Protein AF-A0A3P7DPZ8-F1 (afdb_monomer_lite)

Organism: Wuchereria bancrofti (NCBI:txid6293)

Sequence (146 aa):
MNGISVELYISLLTVVYSVLQGMIFQKPVNAVLFAIIGLTQLRLFWFLYTGWRYKSSYLLRMHFVLSLFCIIVIFALCVIIGFMDIYSIGPFHLIHLRSYFQSHILVGICSLVPFIIGFNASWRFYWVITNGCINRNRNFCLQDKL

Secondary structure (DSSP, 8-state):
-HHHHHHHHHHHHHHHHHHHHHHTS--HHHHHHHHHHHHHHHHHHHHHHHHHHTT-HHHHHHHHHHHHHHHHHHHHHHHHHHHHHHHH--TT--SHHHHHHHHHHHHHHHHHHHHHHHHHHHHHHHHHHHHHHHHS-GGGGGGGG-

Structure (mmCIF, N/CA/C/O backbone):
data_AF-A0A3P7DPZ8-F1
#
_entry.id   AF-A0A3P7DPZ8-F1
#
loop_
_atom_site.group_PDB
_atom_site.id
_atom_site.type_symbol
_atom_site.label_atom_id
_atom_site.label_alt_id
_atom_site.label_comp_id
_atom_site.label_asym_id
_atom_site.label_entity_id
_atom_site.label_seq_id
_atom_site.pdbx_PDB_ins_code
_atom_site.Cartn_x
_atom_site.Cartn_y
_atom_site.Cartn_z
_atom_site.occupancy
_atom_site.B_iso_or_equiv
_atom_site.auth_seq_id
_atom_site.auth_comp_id
_atom_site.auth_asym_id
_atom_site.auth_atom_id
_atom_site.pdbx_PDB_model_num
ATOM 1 N N . MET A 1 1 ? 5.609 -8.416 -14.529 1.00 55.91 1 MET A N 1
ATOM 2 C CA . MET A 1 1 ? 4.172 -8.074 -14.580 1.00 55.91 1 MET A CA 1
ATOM 3 C C . MET A 1 1 ? 3.479 -8.326 -13.247 1.00 55.91 1 MET A C 1
ATOM 5 O O . MET A 1 1 ? 2.917 -7.368 -12.745 1.00 55.91 1 MET A O 1
ATOM 9 N N . ASN A 1 2 ? 3.614 -9.503 -12.615 1.00 71.56 2 ASN A N 1
ATOM 10 C CA . ASN A 1 2 ? 2.891 -9.828 -11.368 1.00 71.56 2 ASN A CA 1
ATOM 11 C C . ASN A 1 2 ? 2.937 -8.762 -10.258 1.00 71.56 2 ASN A C 1
ATOM 13 O O . ASN A 1 2 ? 1.896 -8.464 -9.695 1.00 71.56 2 ASN A O 1
ATOM 17 N N . GLY A 1 3 ? 4.092 -8.153 -9.960 1.00 66.38 3 GLY A N 1
ATOM 18 C CA . GLY A 1 3 ? 4.181 -7.156 -8.877 1.00 66.38 3 GLY A CA 1
ATOM 19 C C . GLY A 1 3 ? 3.298 -5.919 -9.092 1.00 66.38 3 GLY A C 1
ATOM 20 O O . GLY A 1 3 ? 2.611 -5.494 -8.174 1.00 66.38 3 GLY A O 1
ATOM 21 N N . ILE A 1 4 ? 3.249 -5.411 -10.328 1.00 73.00 4 ILE A N 1
ATOM 22 C CA . ILE A 1 4 ? 2.431 -4.249 -10.714 1.00 73.00 4 ILE A CA 1
ATOM 23 C C . ILE A 1 4 ? 0.944 -4.617 -10.602 1.00 73.00 4 ILE A C 1
ATOM 25 O O . ILE A 1 4 ? 0.154 -3.891 -10.010 1.00 73.00 4 ILE A O 1
ATOM 29 N N . SER A 1 5 ? 0.559 -5.788 -11.114 1.00 75.44 5 SER A N 1
ATOM 30 C CA . SER A 1 5 ? -0.819 -6.290 -11.037 1.00 75.44 5 SER A CA 1
ATOM 31 C C . SER A 1 5 ? -1.311 -6.419 -9.595 1.00 75.44 5 SER A C 1
ATOM 33 O O . SER A 1 5 ? -2.439 -6.040 -9.293 1.00 75.44 5 SER A O 1
ATOM 35 N N . VAL A 1 6 ? -0.458 -6.950 -8.715 1.00 74.50 6 VAL A N 1
ATOM 36 C CA . VAL A 1 6 ? -0.770 -7.170 -7.299 1.00 74.50 6 VAL A CA 1
ATOM 37 C C . VAL A 1 6 ? -0.922 -5.841 -6.565 1.00 74.50 6 VAL A C 1
ATOM 39 O O . VAL A 1 6 ? -1.876 -5.675 -5.813 1.00 74.50 6 VAL A O 1
ATOM 42 N N . GLU A 1 7 ? -0.039 -4.876 -6.812 1.00 71.81 7 GLU A N 1
ATOM 43 C CA . GLU A 1 7 ? -0.126 -3.560 -6.175 1.00 71.81 7 GLU A CA 1
ATOM 44 C C . GLU A 1 7 ? -1.388 -2.795 -6.595 1.00 71.81 7 GLU A C 1
ATOM 46 O O . GLU A 1 7 ? -2.059 -2.212 -5.741 1.00 71.81 7 GLU A O 1
ATOM 51 N N . LEU A 1 8 ? -1.781 -2.873 -7.875 1.00 74.81 8 LEU A N 1
ATOM 52 C CA . LEU A 1 8 ? -3.056 -2.322 -8.347 1.00 74.81 8 LEU A CA 1
ATOM 53 C C . LEU A 1 8 ? -4.243 -2.987 -7.639 1.00 74.81 8 LEU A C 1
ATOM 55 O O . LEU A 1 8 ? -5.138 -2.295 -7.157 1.00 74.81 8 LEU A O 1
ATOM 59 N N . TYR A 1 9 ? -4.251 -4.321 -7.574 1.00 78.94 9 TYR A N 1
ATOM 60 C CA . TYR A 1 9 ? -5.343 -5.072 -6.956 1.00 78.94 9 TYR A CA 1
ATOM 61 C C . TYR A 1 9 ? -5.507 -4.7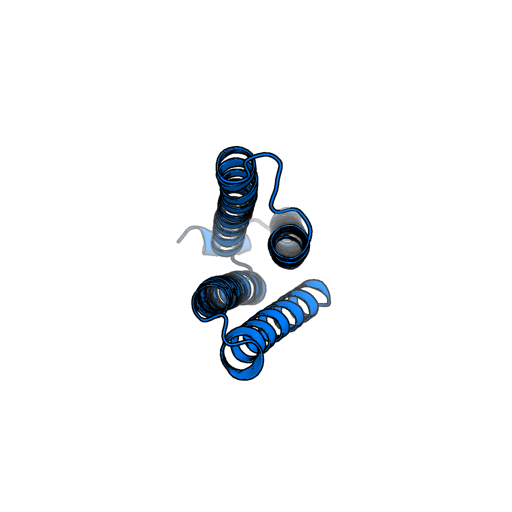15 -5.484 1.00 78.94 9 TYR A C 1
ATOM 63 O O . TYR A 1 9 ? -6.623 -4.466 -5.037 1.00 78.94 9 TYR A O 1
ATOM 71 N N . ILE A 1 10 ? -4.401 -4.651 -4.740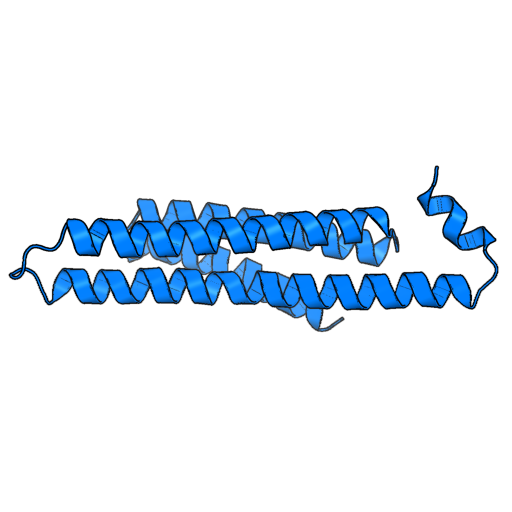 1.00 76.62 10 ILE A N 1
ATOM 72 C CA . ILE A 1 10 ? -4.450 -4.306 -3.321 1.00 76.62 10 ILE A CA 1
ATOM 73 C C . ILE A 1 10 ? -4.866 -2.843 -3.136 1.00 76.62 10 ILE A C 1
ATOM 75 O O . ILE A 1 10 ? -5.669 -2.582 -2.248 1.00 76.62 10 ILE A O 1
ATOM 79 N N . SER A 1 11 ? -4.410 -1.920 -3.993 1.00 71.25 11 SER A N 1
ATOM 80 C CA . SER A 1 11 ? -4.825 -0.505 -3.951 1.00 71.25 11 SER A CA 1
ATOM 81 C C . SER A 1 11 ? -6.325 -0.330 -4.202 1.00 71.25 11 SER A C 1
ATOM 83 O O . SER A 1 11 ? -7.001 0.450 -3.539 1.00 71.25 11 SER A O 1
ATOM 85 N N . LEU A 1 12 ? -6.879 -1.072 -5.163 1.00 75.56 12 LEU A N 1
ATOM 86 C CA . LEU A 1 12 ? -8.321 -1.086 -5.407 1.00 75.56 12 LEU A CA 1
ATOM 87 C C . LEU A 1 12 ? -9.072 -1.676 -4.216 1.00 75.56 12 LEU A C 1
ATOM 89 O O . LEU A 1 12 ? -10.093 -1.135 -3.797 1.00 75.56 12 LEU A O 1
ATOM 93 N N . LEU A 1 13 ? -8.548 -2.759 -3.644 1.00 80.00 13 LEU A N 1
ATOM 94 C CA . LEU A 1 13 ? -9.168 -3.428 -2.511 1.00 80.00 13 LEU A CA 1
ATOM 95 C C . LEU A 1 13 ? -9.167 -2.537 -1.261 1.00 80.00 13 LEU A C 1
ATOM 97 O O . LEU A 1 13 ? -10.185 -2.478 -0.578 1.00 80.00 13 LEU A O 1
ATOM 101 N N . THR A 1 14 ? -8.098 -1.780 -0.995 1.00 73.00 14 THR A N 1
ATOM 102 C CA . THR A 1 14 ? -8.047 -0.798 0.104 1.00 73.00 14 THR A CA 1
ATOM 103 C C . THR A 1 14 ? -9.014 0.364 -0.106 1.00 73.00 14 THR A C 1
ATOM 105 O O . THR A 1 14 ? -9.668 0.775 0.853 1.00 73.00 14 THR A O 1
ATOM 108 N N . VAL A 1 15 ? -9.184 0.857 -1.338 1.00 71.31 15 VAL A N 1
ATOM 109 C CA . VAL A 1 15 ? -10.201 1.879 -1.649 1.00 71.31 15 VAL A CA 1
ATOM 110 C C . VAL A 1 15 ? -11.618 1.333 -1.452 1.00 71.31 15 VAL A C 1
ATOM 112 O O . VAL A 1 15 ? -12.442 1.987 -0.824 1.00 71.31 15 VAL A O 1
ATOM 115 N N . VAL A 1 16 ? -11.918 0.119 -1.918 1.00 76.44 16 VAL A N 1
ATOM 116 C CA . VAL A 1 16 ? -13.242 -0.493 -1.701 1.00 76.44 16 VAL A CA 1
ATOM 117 C C . VAL A 1 16 ? -13.501 -0.713 -0.207 1.00 76.44 16 VAL A C 1
ATOM 119 O O . VAL A 1 16 ? -14.598 -0.445 0.286 1.00 76.44 16 VAL A O 1
ATOM 122 N N . TYR A 1 17 ? -12.480 -1.136 0.539 1.00 73.06 17 TYR A N 1
ATOM 123 C CA . TYR A 1 17 ? -12.584 -1.338 1.982 1.00 73.06 17 TYR A CA 1
ATOM 124 C C . TYR A 1 17 ? -12.824 -0.029 2.750 1.00 73.06 17 TYR A C 1
ATOM 126 O O . TYR A 1 17 ? -13.557 -0.028 3.740 1.00 73.06 17 TYR A O 1
ATOM 134 N N . SER A 1 18 ? -12.273 1.096 2.279 1.00 69.50 18 SER A N 1
ATOM 135 C CA . SER A 1 18 ? -12.519 2.421 2.867 1.00 69.50 18 SER A CA 1
ATOM 136 C C . SER A 1 18 ? -13.988 2.833 2.746 1.00 69.50 18 SER A C 1
ATOM 138 O O . SER A 1 18 ? -14.602 3.263 3.725 1.00 69.50 18 SER A O 1
ATOM 140 N N . VAL A 1 19 ? -14.578 2.612 1.566 1.00 69.56 19 VAL A N 1
ATOM 141 C CA . VAL A 1 19 ? -15.990 2.897 1.289 1.00 69.56 19 VAL A CA 1
ATOM 142 C C . VAL A 1 19 ? -16.886 2.017 2.157 1.00 69.56 19 VAL A C 1
ATOM 144 O O . VAL A 1 19 ? -17.831 2.518 2.767 1.00 69.56 19 VAL A O 1
ATOM 147 N N . LEU A 1 20 ? -16.553 0.728 2.290 1.00 72.69 20 LEU A N 1
ATOM 148 C CA . LEU A 1 20 ? -17.270 -0.196 3.174 1.00 72.69 20 LEU A CA 1
ATOM 149 C C . LEU A 1 20 ? -17.203 0.257 4.642 1.00 72.69 20 LEU A C 1
ATOM 151 O O . LEU A 1 20 ? -18.227 0.248 5.325 1.00 72.69 20 LEU A O 1
ATOM 155 N N . GLN A 1 21 ? -16.043 0.712 5.132 1.00 66.50 21 GLN A N 1
ATOM 156 C CA . GLN A 1 21 ? -15.917 1.239 6.498 1.00 66.50 21 GLN A CA 1
ATOM 157 C C . GLN A 1 21 ? -16.746 2.501 6.755 1.00 66.50 21 GLN A C 1
ATOM 159 O O . GLN A 1 21 ? -17.304 2.646 7.845 1.00 66.50 21 GLN A O 1
ATOM 164 N N . GLY A 1 22 ? -16.842 3.399 5.775 1.00 57.47 22 GLY A N 1
ATOM 165 C CA . GLY A 1 22 ? -17.626 4.628 5.909 1.00 57.47 22 GLY A CA 1
ATOM 166 C C . GLY A 1 22 ? -19.126 4.376 5.855 1.00 57.47 22 GLY A C 1
ATOM 167 O O . GLY A 1 22 ? -19.866 4.889 6.690 1.00 57.47 22 GLY A O 1
ATOM 168 N N . MET A 1 23 ? -19.558 3.558 4.895 1.00 69.94 23 MET A N 1
ATOM 169 C CA . MET A 1 23 ? -20.974 3.332 4.599 1.00 69.94 23 MET A CA 1
ATOM 170 C C . MET A 1 23 ? -21.621 2.324 5.550 1.00 69.94 23 MET A C 1
ATOM 172 O O . MET A 1 23 ? -22.701 2.579 6.071 1.00 69.94 23 MET A O 1
ATOM 176 N N . ILE A 1 24 ? -20.976 1.174 5.772 1.00 70.69 24 ILE A N 1
ATOM 177 C CA . ILE A 1 24 ? -21.582 0.054 6.510 1.00 70.69 24 ILE A CA 1
ATOM 178 C C . ILE A 1 24 ? -21.285 0.163 8.000 1.00 70.69 24 ILE A C 1
ATOM 180 O O . ILE A 1 24 ? -22.173 -0.008 8.828 1.00 70.69 24 ILE A O 1
ATOM 184 N N . PHE A 1 25 ? -20.031 0.448 8.352 1.00 66.00 25 PHE A N 1
ATOM 185 C CA . PHE A 1 25 ? -19.599 0.431 9.750 1.00 66.00 25 PHE A CA 1
ATOM 186 C C . PHE A 1 25 ? -19.773 1.778 10.461 1.00 66.00 25 PHE A C 1
ATOM 188 O O . PHE A 1 25 ? -19.480 1.853 11.651 1.00 66.00 25 PHE A O 1
ATOM 195 N N . GLN A 1 26 ? -20.227 2.825 9.753 1.00 64.44 26 GLN A N 1
ATOM 196 C CA . GLN A 1 26 ? -20.436 4.183 10.279 1.00 64.44 26 GLN A CA 1
ATOM 197 C C . GLN A 1 26 ? -19.238 4.714 11.089 1.00 64.44 26 GLN A C 1
ATOM 199 O O . GLN A 1 26 ? -19.396 5.423 12.082 1.00 64.44 26 GLN A O 1
ATOM 204 N N . LYS A 1 27 ? -18.011 4.381 10.665 1.00 68.44 27 LYS A N 1
ATOM 205 C CA . LYS A 1 27 ? -16.767 4.903 11.253 1.00 68.44 27 LYS A CA 1
ATOM 206 C C . LYS A 1 27 ? -16.134 5.907 10.285 1.00 68.44 27 LYS A C 1
ATOM 208 O O . LYS A 1 27 ? -15.184 5.550 9.583 1.00 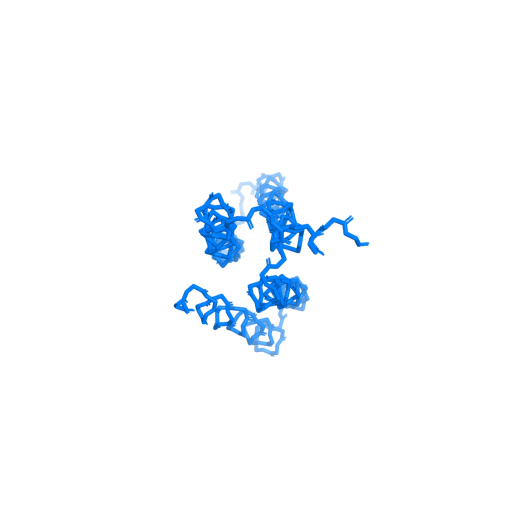68.44 27 LYS A O 1
ATOM 213 N N . PRO A 1 28 ? -16.638 7.156 10.218 1.00 68.06 28 PRO A N 1
ATOM 214 C CA . PRO A 1 28 ? -16.242 8.116 9.188 1.00 68.06 28 PRO A CA 1
ATOM 215 C C . PRO A 1 28 ? -14.756 8.473 9.264 1.00 68.06 28 PRO A C 1
ATOM 217 O O . PRO A 1 28 ? -14.100 8.581 8.234 1.00 68.06 28 PRO A O 1
ATOM 220 N N . VAL A 1 29 ? -14.193 8.579 10.471 1.00 69.81 29 VAL A N 1
ATOM 221 C CA . VAL A 1 29 ? -12.769 8.902 10.666 1.00 69.81 29 VAL A CA 1
ATOM 222 C C . VAL A 1 29 ? -11.869 7.832 10.043 1.00 69.81 29 VAL A C 1
ATOM 224 O O . VAL A 1 29 ? -10.923 8.149 9.323 1.00 69.81 29 VAL A O 1
ATOM 227 N N . ASN A 1 30 ? -12.205 6.558 10.249 1.00 70.44 30 ASN A N 1
ATOM 228 C CA . ASN A 1 30 ? -11.437 5.442 9.702 1.00 70.44 30 ASN A CA 1
ATOM 229 C C . ASN A 1 30 ? -11.579 5.366 8.183 1.00 70.44 30 ASN A C 1
ATOM 231 O O . ASN A 1 30 ? -10.592 5.156 7.482 1.00 70.44 30 ASN A O 1
ATOM 235 N N . ALA A 1 31 ? -12.793 5.594 7.681 1.00 69.06 31 ALA A N 1
ATOM 236 C CA . ALA A 1 31 ? -13.075 5.618 6.255 1.00 69.06 31 ALA A CA 1
ATOM 237 C C . ALA A 1 31 ? -12.250 6.687 5.531 1.00 69.06 31 ALA A C 1
ATOM 239 O O . ALA A 1 31 ? -11.640 6.398 4.504 1.00 69.06 31 ALA A O 1
ATOM 240 N N . VAL A 1 32 ? -12.168 7.897 6.096 1.00 75.12 32 VAL A N 1
ATOM 241 C CA . VAL A 1 32 ? -11.358 8.991 5.542 1.00 75.12 32 VAL A CA 1
ATOM 242 C C . VAL A 1 32 ? -9.875 8.623 5.540 1.00 75.12 32 VAL A C 1
ATOM 244 O O . VAL A 1 32 ? -9.218 8.759 4.509 1.00 75.12 32 VAL A O 1
ATOM 247 N N . LEU A 1 33 ? -9.351 8.097 6.651 1.00 74.31 33 LEU A N 1
ATOM 248 C CA . LEU A 1 33 ? -7.961 7.634 6.745 1.00 74.31 33 LEU A CA 1
ATOM 249 C C . LEU A 1 33 ? -7.634 6.596 5.668 1.00 74.31 33 LEU A C 1
ATOM 251 O O . LEU A 1 33 ? -6.640 6.723 4.954 1.00 74.31 33 LEU A O 1
ATOM 255 N N . PHE A 1 34 ? -8.498 5.601 5.497 1.00 75.56 34 PHE A N 1
ATOM 256 C CA . PHE A 1 34 ? -8.316 4.585 4.473 1.00 75.56 34 PHE A CA 1
ATOM 257 C C . PHE A 1 34 ? -8.476 5.105 3.051 1.00 75.56 34 PHE A C 1
ATOM 259 O O . PHE A 1 34 ? -7.766 4.646 2.162 1.00 75.56 34 PHE A O 1
ATOM 266 N N . ALA A 1 35 ? -9.386 6.048 2.814 1.00 77.38 35 ALA A N 1
ATOM 267 C CA . ALA A 1 35 ? -9.540 6.671 1.509 1.00 77.38 35 ALA A CA 1
ATOM 268 C C . ALA A 1 35 ? -8.270 7.440 1.130 1.00 77.38 35 ALA A C 1
ATOM 270 O O . ALA A 1 35 ? -7.794 7.314 0.003 1.00 77.38 35 ALA A O 1
ATOM 271 N N . ILE A 1 36 ? -7.672 8.159 2.087 1.00 82.25 36 ILE A N 1
ATOM 272 C CA . ILE A 1 36 ? -6.384 8.833 1.896 1.00 82.25 36 ILE A CA 1
ATOM 273 C C . ILE A 1 36 ? -5.297 7.806 1.568 1.00 82.25 36 ILE A C 1
ATOM 275 O O . ILE A 1 36 ? -4.598 7.996 0.578 1.00 82.25 36 ILE A O 1
ATOM 279 N N . ILE A 1 37 ? -5.189 6.714 2.337 1.00 81.38 37 ILE A N 1
ATOM 280 C CA . ILE A 1 37 ? -4.201 5.644 2.102 1.00 81.38 37 ILE A CA 1
ATOM 281 C C . ILE A 1 37 ? -4.394 4.992 0.724 1.00 81.38 37 ILE A C 1
ATOM 283 O O . ILE A 1 37 ? -3.427 4.778 -0.004 1.00 81.38 37 ILE A O 1
ATOM 287 N N . GLY A 1 38 ? -5.634 4.690 0.342 1.00 78.88 38 GLY A N 1
ATOM 288 C CA . GLY A 1 38 ? -5.950 4.102 -0.958 1.00 78.88 38 GLY A CA 1
ATOM 289 C C . GLY A 1 38 ? -5.608 5.045 -2.115 1.00 78.88 38 GLY A C 1
ATOM 290 O O . GLY A 1 38 ? -5.018 4.623 -3.107 1.00 78.88 38 GLY A O 1
ATOM 291 N N . LEU A 1 39 ? -5.896 6.343 -1.971 1.00 82.88 39 LEU A N 1
ATOM 292 C CA . LEU A 1 39 ? -5.529 7.357 -2.962 1.00 82.88 39 LEU A CA 1
ATOM 293 C C . LEU A 1 39 ? -4.011 7.537 -3.078 1.00 82.88 39 LEU A C 1
ATOM 295 O O . LEU A 1 39 ? -3.503 7.652 -4.196 1.00 82.88 39 LEU A O 1
ATOM 299 N N . THR A 1 40 ? -3.266 7.538 -1.967 1.00 84.56 40 THR A N 1
ATOM 300 C CA . THR A 1 40 ? -1.796 7.582 -2.023 1.00 84.56 40 THR A CA 1
ATOM 301 C C . THR A 1 40 ? -1.222 6.331 -2.670 1.00 84.56 40 THR A C 1
ATOM 303 O O . THR A 1 40 ? -0.331 6.467 -3.509 1.00 84.56 40 THR A O 1
ATOM 306 N N . GLN A 1 41 ? -1.754 5.143 -2.369 1.00 81.25 41 GLN A N 1
ATOM 307 C CA . GLN A 1 41 ? -1.365 3.899 -3.042 1.00 81.25 41 GLN A CA 1
ATOM 308 C C . GLN A 1 41 ? -1.625 3.958 -4.550 1.00 81.25 41 GLN A C 1
ATOM 310 O O . GLN A 1 41 ? -0.738 3.628 -5.332 1.00 81.25 41 GLN A O 1
ATOM 315 N N . LEU A 1 42 ? -2.780 4.474 -4.980 1.00 83.12 42 LEU A N 1
ATOM 316 C CA . LEU A 1 42 ? -3.090 4.628 -6.403 1.00 83.12 42 LEU A CA 1
ATOM 317 C C . LEU A 1 42 ? -2.100 5.570 -7.112 1.00 83.12 42 LEU A C 1
ATOM 319 O O . LEU A 1 42 ? -1.687 5.331 -8.248 1.00 83.12 42 LEU A O 1
ATOM 323 N N . ARG A 1 43 ? -1.690 6.644 -6.426 1.00 85.69 43 ARG A N 1
ATOM 324 C CA . ARG A 1 43 ? -0.703 7.607 -6.936 1.00 85.69 43 ARG A CA 1
ATOM 325 C C . ARG A 1 43 ? 0.690 6.991 -7.052 1.00 85.69 43 ARG A C 1
ATOM 327 O O . ARG A 1 43 ? 1.374 7.209 -8.048 1.00 85.69 43 ARG A O 1
ATOM 334 N N . LEU A 1 44 ? 1.103 6.225 -6.047 1.00 83.88 44 LEU A N 1
ATOM 335 C CA . LEU A 1 44 ? 2.353 5.463 -6.052 1.00 83.88 44 LEU A CA 1
ATOM 336 C C . LEU A 1 44 ? 2.359 4.440 -7.186 1.00 83.88 44 LEU A C 1
ATOM 338 O O . LEU A 1 44 ? 3.259 4.458 -8.022 1.00 83.88 44 LEU A O 1
ATOM 342 N N . PHE A 1 45 ? 1.283 3.670 -7.316 1.00 83.19 45 PHE A N 1
ATOM 343 C CA . PHE A 1 45 ? 1.100 2.748 -8.425 1.00 83.19 45 PHE A CA 1
ATOM 344 C C . PHE A 1 45 ? 1.275 3.439 -9.787 1.00 83.19 45 PHE A C 1
ATOM 346 O O . PHE A 1 45 ? 1.957 2.913 -10.668 1.00 83.19 45 PHE A O 1
ATOM 353 N N . TRP A 1 46 ? 0.715 4.640 -9.966 1.00 84.00 46 TRP A N 1
ATOM 354 C CA . TRP A 1 46 ? 0.902 5.409 -11.197 1.00 84.00 46 TRP A CA 1
ATOM 355 C C . TRP A 1 46 ? 2.376 5.744 -11.459 1.00 84.00 46 TRP A C 1
ATOM 357 O O . TRP A 1 46 ? 2.848 5.590 -12.589 1.00 84.00 46 TRP A O 1
ATOM 367 N N . PHE A 1 47 ? 3.130 6.149 -10.433 1.00 82.50 47 PHE A N 1
ATOM 368 C CA . PHE A 1 47 ? 4.575 6.381 -10.546 1.00 82.50 47 PHE A CA 1
ATOM 369 C C . PHE A 1 47 ? 5.345 5.103 -10.885 1.00 82.50 47 PHE A C 1
ATOM 371 O O . PHE A 1 47 ? 6.229 5.140 -11.741 1.00 82.50 47 PHE A O 1
ATOM 378 N N . LEU A 1 48 ? 4.995 3.966 -10.277 1.00 80.94 48 LEU A N 1
ATOM 379 C CA . LEU A 1 48 ? 5.609 2.684 -10.612 1.00 80.94 48 LEU A CA 1
ATOM 380 C C . LEU A 1 48 ? 5.318 2.300 -12.067 1.00 80.94 48 LEU A C 1
ATOM 382 O O . LEU A 1 48 ? 6.231 1.935 -12.808 1.00 80.94 48 LEU A O 1
ATOM 386 N N . TYR A 1 49 ? 4.055 2.390 -12.487 1.00 83.00 49 TYR A N 1
ATOM 387 C CA . TYR A 1 49 ? 3.623 2.019 -13.829 1.00 83.00 49 TYR A CA 1
ATOM 388 C C . TYR A 1 49 ? 4.260 2.911 -14.898 1.00 83.00 49 TYR A C 1
ATOM 390 O O . TYR A 1 49 ? 4.789 2.401 -15.885 1.00 83.00 49 TYR A O 1
ATOM 398 N N . THR A 1 50 ? 4.260 4.231 -14.695 1.00 85.12 50 THR A N 1
ATOM 399 C CA . THR A 1 50 ? 4.904 5.180 -15.616 1.00 85.12 50 THR A CA 1
ATOM 400 C C . THR A 1 50 ? 6.420 5.012 -15.620 1.00 85.12 50 THR A C 1
ATOM 402 O O . THR A 1 50 ? 7.003 4.893 -16.695 1.00 85.12 50 THR A O 1
ATOM 405 N N . GLY A 1 51 ? 7.059 4.895 -14.454 1.00 80.06 51 GLY A N 1
ATOM 406 C CA . GLY A 1 51 ? 8.496 4.637 -14.347 1.00 80.06 51 GLY A CA 1
ATOM 407 C C . GLY A 1 51 ? 8.914 3.343 -15.046 1.00 80.06 51 GLY A C 1
ATOM 408 O O . GLY A 1 51 ? 9.902 3.324 -15.777 1.00 80.06 51 GLY A O 1
ATOM 409 N N . TRP A 1 52 ? 8.124 2.276 -14.914 1.00 80.00 52 TRP A N 1
ATOM 410 C CA . TRP A 1 52 ? 8.358 1.027 -15.635 1.00 80.00 52 TRP A CA 1
ATOM 411 C C . TRP A 1 52 ? 8.137 1.169 -17.146 1.00 80.00 52 TRP A C 1
ATOM 413 O O . TRP A 1 52 ? 8.992 0.752 -17.930 1.00 80.00 52 TRP A O 1
ATOM 423 N N . ARG A 1 53 ? 7.016 1.770 -17.568 1.00 83.56 53 ARG A N 1
ATOM 424 C CA . ARG A 1 53 ? 6.650 1.910 -18.986 1.00 83.56 53 ARG A CA 1
ATOM 425 C C . ARG A 1 53 ? 7.648 2.769 -19.757 1.00 83.56 53 ARG A C 1
ATOM 427 O O . ARG A 1 53 ? 8.039 2.394 -20.859 1.00 83.56 53 ARG A O 1
ATOM 434 N N . TYR A 1 54 ? 8.075 3.881 -19.169 1.00 82.50 54 TYR A N 1
ATOM 435 C CA . TYR A 1 54 ? 9.053 4.789 -19.766 1.00 82.50 54 TYR A CA 1
ATOM 436 C C . TYR A 1 54 ? 10.502 4.407 -19.440 1.00 82.50 54 TYR A C 1
ATOM 438 O O . TYR A 1 54 ? 11.418 5.074 -19.902 1.00 82.50 54 TYR A O 1
ATOM 446 N N . LYS A 1 55 ? 10.720 3.326 -18.674 1.00 77.31 55 LYS A N 1
ATOM 447 C CA . LYS A 1 55 ? 12.036 2.873 -18.190 1.00 77.31 55 LYS A CA 1
ATOM 448 C C . LYS A 1 55 ? 12.857 3.974 -17.509 1.00 77.31 55 LYS A C 1
ATOM 450 O O . LYS A 1 55 ? 14.081 3.913 -17.529 1.00 77.31 55 LYS A O 1
ATOM 455 N N . SER A 1 56 ? 12.194 4.947 -16.890 1.00 76.50 56 SER A N 1
ATOM 456 C CA . SER A 1 56 ? 12.884 6.072 -16.275 1.00 76.50 56 SER A CA 1
ATOM 457 C C . SER A 1 56 ? 13.337 5.724 -14.866 1.00 76.50 56 SER A C 1
ATOM 459 O O . SER A 1 56 ? 12.531 5.483 -13.957 1.00 76.50 56 SER A O 1
ATOM 461 N N . SER A 1 57 ? 14.651 5.726 -14.680 1.00 75.69 57 SER A N 1
ATOM 462 C CA . SER A 1 57 ? 15.294 5.459 -13.395 1.00 75.69 57 SER A CA 1
ATOM 463 C C . SER A 1 57 ? 14.958 6.524 -12.341 1.00 75.69 57 SER A C 1
ATOM 465 O O . SER A 1 57 ? 14.818 6.193 -11.160 1.00 75.69 57 SER A O 1
ATOM 467 N N . TYR A 1 58 ? 14.733 7.776 -12.757 1.00 79.56 58 TYR A N 1
ATOM 468 C CA . TYR A 1 58 ? 14.338 8.869 -11.866 1.00 79.56 58 TYR A CA 1
ATOM 469 C C . TYR A 1 58 ? 12.952 8.647 -11.247 1.00 79.56 58 TYR A C 1
ATOM 471 O O . TYR A 1 58 ? 12.806 8.703 -10.026 1.00 79.56 58 TYR A O 1
ATOM 479 N N . LEU A 1 59 ? 11.944 8.322 -12.066 1.00 79.75 59 LEU A N 1
ATOM 480 C CA . LEU A 1 59 ? 10.575 8.058 -11.599 1.00 79.75 59 LEU A CA 1
ATOM 481 C C . LEU A 1 59 ? 10.519 6.869 -10.630 1.00 79.75 59 LEU A C 1
ATOM 483 O O . LEU A 1 59 ? 9.864 6.941 -9.590 1.00 79.75 59 LEU A O 1
ATOM 487 N N . LEU A 1 60 ? 11.265 5.802 -10.928 1.00 78.19 60 LEU A N 1
ATOM 488 C CA . LEU A 1 60 ? 11.403 4.641 -10.043 1.00 78.19 60 LEU A CA 1
ATOM 489 C C . LEU A 1 60 ? 12.066 5.007 -8.708 1.00 78.19 60 LEU A C 1
ATOM 491 O O . LEU A 1 60 ? 11.638 4.525 -7.659 1.00 78.19 60 LEU A O 1
ATOM 495 N N . ARG A 1 61 ? 13.073 5.886 -8.723 1.00 80.62 61 ARG A N 1
ATOM 496 C CA . ARG A 1 61 ? 13.730 6.370 -7.502 1.00 80.62 61 ARG A CA 1
ATOM 497 C C . ARG A 1 61 ? 12.806 7.264 -6.673 1.00 80.62 61 ARG A C 1
ATOM 499 O O . ARG A 1 61 ? 12.775 7.129 -5.454 1.00 80.62 61 ARG A O 1
ATOM 506 N N . MET A 1 62 ? 12.019 8.125 -7.316 1.00 82.06 62 MET A N 1
ATOM 507 C CA . MET A 1 62 ? 11.001 8.934 -6.636 1.00 82.06 62 MET A CA 1
ATOM 508 C C . MET A 1 62 ? 9.932 8.047 -5.989 1.00 82.06 62 MET A C 1
ATOM 510 O O . MET A 1 62 ? 9.611 8.247 -4.819 1.00 82.06 62 MET A O 1
ATOM 514 N N . HIS A 1 63 ? 9.449 7.017 -6.696 1.00 85.31 63 HIS A N 1
ATOM 515 C CA . HIS A 1 63 ? 8.528 6.024 -6.132 1.00 85.31 63 HIS A CA 1
ATOM 516 C C . HIS A 1 63 ? 9.115 5.334 -4.892 1.00 85.31 63 HIS A C 1
ATOM 518 O O . HIS A 1 63 ? 8.437 5.164 -3.879 1.00 85.31 63 HIS A O 1
ATOM 524 N N . PHE A 1 64 ? 10.400 4.984 -4.942 1.00 79.31 64 PHE A N 1
ATOM 525 C CA . PHE A 1 64 ? 11.111 4.355 -3.833 1.00 79.31 64 PHE A CA 1
ATOM 526 C C . PHE A 1 64 ? 11.166 5.245 -2.582 1.00 79.31 64 PHE A C 1
ATOM 528 O O . PHE A 1 64 ? 10.868 4.789 -1.482 1.00 79.31 64 PHE A O 1
ATOM 535 N N . VAL A 1 65 ? 11.500 6.529 -2.744 1.00 83.75 65 VAL A N 1
ATOM 536 C CA . VAL A 1 65 ? 11.546 7.483 -1.624 1.00 83.75 65 VAL A CA 1
ATOM 537 C C . VAL A 1 65 ? 10.149 7.723 -1.051 1.00 83.75 65 VAL A C 1
ATOM 539 O O . VAL A 1 65 ? 9.974 7.698 0.166 1.00 83.75 65 VAL A O 1
ATOM 542 N N . LEU A 1 66 ? 9.139 7.903 -1.910 1.00 85.06 66 LEU A N 1
ATOM 543 C CA . LEU A 1 66 ? 7.766 8.144 -1.463 1.00 85.06 66 LEU A CA 1
ATOM 544 C C . LEU A 1 66 ? 7.156 6.930 -0.746 1.00 85.06 66 LEU A C 1
ATOM 546 O O . LEU A 1 66 ? 6.453 7.103 0.250 1.00 85.06 66 LEU A O 1
ATOM 550 N N . SER A 1 67 ? 7.410 5.712 -1.234 1.00 82.31 67 SER A N 1
ATOM 551 C CA . SER A 1 67 ? 6.911 4.482 -0.601 1.00 82.31 67 SER A CA 1
ATOM 552 C C . SER A 1 67 ? 7.543 4.266 0.774 1.00 82.31 67 SER A C 1
ATOM 554 O O . SER A 1 67 ? 6.815 4.004 1.730 1.00 82.31 67 SER A O 1
ATOM 556 N N . LEU A 1 68 ? 8.857 4.479 0.914 1.00 81.31 68 LEU A N 1
ATOM 557 C CA . LEU A 1 68 ? 9.539 4.473 2.215 1.00 81.31 68 LEU A CA 1
ATOM 558 C C . LEU A 1 68 ? 8.965 5.515 3.175 1.00 81.31 68 LEU A C 1
ATOM 560 O O . LEU A 1 68 ? 8.693 5.204 4.333 1.00 81.31 68 LEU A O 1
ATOM 564 N N . PHE A 1 69 ? 8.746 6.738 2.691 1.00 85.69 69 PHE A N 1
ATOM 565 C CA . PHE A 1 69 ? 8.149 7.794 3.498 1.00 85.69 69 PHE A CA 1
ATOM 566 C C . PHE A 1 69 ? 6.751 7.398 3.997 1.00 85.69 69 PHE A C 1
ATOM 568 O O . PHE A 1 69 ? 6.471 7.520 5.187 1.00 85.69 69 PHE A O 1
ATOM 575 N N . CYS A 1 70 ? 5.902 6.843 3.125 1.00 84.19 70 CYS A N 1
ATOM 576 C CA . CYS A 1 70 ? 4.574 6.366 3.519 1.00 84.19 70 CYS A CA 1
ATOM 577 C C . CYS A 1 70 ? 4.647 5.239 4.555 1.00 84.19 70 CYS A C 1
ATOM 579 O O . CYS A 1 70 ? 3.896 5.267 5.526 1.00 84.19 70 CYS A O 1
ATOM 581 N N . ILE A 1 71 ? 5.566 4.283 4.386 1.00 80.88 71 ILE A N 1
ATOM 582 C CA . ILE A 1 71 ? 5.787 3.192 5.346 1.00 80.88 71 ILE A CA 1
ATOM 583 C C . ILE A 1 71 ? 6.119 3.754 6.732 1.00 80.88 71 ILE A C 1
ATOM 585 O O . ILE A 1 71 ? 5.486 3.371 7.715 1.00 80.88 71 ILE A O 1
ATOM 589 N N . ILE A 1 72 ? 7.069 4.691 6.811 1.00 83.62 72 ILE A N 1
ATOM 590 C CA . ILE A 1 72 ? 7.501 5.291 8.081 1.00 83.62 72 ILE A CA 1
ATOM 591 C C . ILE A 1 72 ? 6.353 6.065 8.730 1.00 83.62 72 ILE A C 1
ATOM 593 O O . ILE A 1 72 ? 6.106 5.901 9.923 1.00 83.62 72 ILE A O 1
ATOM 597 N N . VAL A 1 73 ? 5.628 6.878 7.958 1.00 83.94 73 VAL A N 1
ATOM 598 C CA . VAL A 1 73 ? 4.514 7.683 8.478 1.00 83.94 73 VAL A CA 1
ATOM 599 C C . VAL A 1 73 ? 3.378 6.796 8.984 1.00 83.94 73 VAL A C 1
ATOM 601 O O . VAL A 1 73 ? 2.886 7.017 10.087 1.00 83.94 73 VAL A O 1
ATOM 604 N N . ILE A 1 74 ? 2.982 5.767 8.229 1.00 80.75 74 ILE A N 1
ATOM 605 C CA . ILE A 1 74 ? 1.926 4.834 8.653 1.00 80.75 74 ILE A CA 1
ATOM 606 C C . ILE A 1 74 ? 2.360 4.077 9.907 1.00 80.75 74 ILE A C 1
ATOM 608 O O . ILE A 1 74 ? 1.570 3.936 10.840 1.00 80.75 74 ILE A O 1
ATOM 612 N N . PHE A 1 75 ? 3.614 3.627 9.962 1.00 79.69 75 PHE A N 1
ATOM 613 C CA . PHE A 1 75 ? 4.144 2.947 11.137 1.00 79.69 75 PHE A CA 1
ATOM 614 C C . PHE A 1 75 ? 4.146 3.864 12.367 1.00 79.69 75 PHE A C 1
ATOM 616 O O . PHE A 1 75 ? 3.648 3.473 13.420 1.00 79.69 75 PHE A O 1
ATOM 623 N N . ALA A 1 76 ? 4.622 5.104 12.227 1.00 81.44 76 ALA A N 1
ATOM 624 C CA . ALA A 1 76 ? 4.605 6.094 13.300 1.00 81.44 76 ALA A CA 1
ATOM 625 C C . ALA A 1 76 ? 3.177 6.391 13.780 1.00 81.44 76 ALA A C 1
ATOM 627 O O . ALA A 1 76 ? 2.934 6.401 14.983 1.00 81.44 76 ALA A O 1
ATOM 628 N N . LEU A 1 77 ? 2.218 6.555 12.863 1.00 78.62 77 LEU A N 1
ATOM 629 C CA . LEU A 1 77 ? 0.806 6.734 13.212 1.00 78.62 77 LEU A CA 1
ATOM 630 C C . LEU A 1 77 ? 0.254 5.527 13.978 1.00 78.62 77 LEU A C 1
ATOM 632 O O . LEU A 1 77 ? -0.413 5.712 14.991 1.00 78.62 77 LEU A O 1
ATOM 636 N N . CYS A 1 78 ? 0.566 4.300 13.553 1.00 75.94 78 CYS A N 1
ATOM 637 C CA . CYS A 1 78 ? 0.149 3.093 14.272 1.00 75.94 78 CYS A CA 1
ATOM 638 C C . CYS A 1 78 ? 0.718 3.051 15.696 1.00 75.94 78 CYS A C 1
ATOM 640 O O . CYS A 1 78 ? -0.000 2.699 16.630 1.00 75.94 78 CYS A O 1
ATOM 642 N N . VAL A 1 79 ? 1.985 3.436 15.870 1.00 76.88 79 VAL A N 1
ATOM 643 C CA . VAL A 1 79 ? 2.637 3.501 17.185 1.00 76.88 79 VAL A CA 1
ATOM 644 C C . VAL A 1 79 ? 2.010 4.588 18.058 1.00 76.88 79 VAL A C 1
ATOM 646 O O . VAL A 1 79 ? 1.698 4.317 19.212 1.00 76.88 79 VAL A O 1
ATOM 649 N N . ILE A 1 80 ? 1.769 5.789 17.521 1.00 76.69 80 ILE A N 1
ATOM 650 C CA . ILE A 1 80 ? 1.146 6.896 18.264 1.00 76.69 80 ILE A CA 1
ATOM 651 C C . ILE A 1 80 ? -0.263 6.516 18.720 1.00 76.69 80 ILE A C 1
ATOM 653 O O . ILE A 1 80 ? -0.588 6.725 19.884 1.00 76.69 80 ILE A O 1
ATOM 657 N N . ILE A 1 81 ? -1.076 5.923 17.840 1.00 72.50 81 ILE A N 1
ATOM 658 C CA . ILE A 1 81 ? -2.416 5.436 18.199 1.00 72.50 81 ILE A CA 1
ATOM 659 C C . ILE A 1 81 ? -2.303 4.359 19.287 1.00 72.50 81 ILE A C 1
ATOM 661 O O . ILE A 1 81 ? -3.018 4.414 20.281 1.00 72.50 81 ILE A O 1
ATOM 665 N N . GLY A 1 82 ? -1.345 3.435 19.149 1.00 66.75 82 GLY A N 1
ATOM 666 C CA . GLY A 1 82 ? -1.028 2.442 20.177 1.00 66.75 82 GLY A CA 1
ATOM 667 C C . GLY A 1 82 ? -0.710 3.052 21.541 1.00 66.75 82 GLY A C 1
ATOM 668 O O . GLY A 1 82 ? -1.235 2.596 22.552 1.00 66.75 82 GLY A O 1
ATOM 669 N N . PHE A 1 83 ? 0.112 4.101 21.578 1.00 69.88 83 PHE A N 1
ATOM 670 C CA . PHE A 1 83 ? 0.487 4.772 22.821 1.00 69.88 83 PHE A CA 1
ATOM 671 C C . PHE A 1 83 ? -0.631 5.633 23.405 1.00 69.88 83 PHE A C 1
ATOM 673 O O . PHE A 1 83 ? -0.857 5.559 24.611 1.00 69.88 83 PHE A O 1
ATOM 680 N N . MET A 1 84 ? -1.331 6.433 22.593 1.00 65.12 84 MET A N 1
ATOM 681 C CA . MET A 1 84 ? -2.389 7.325 23.083 1.00 65.12 84 MET A CA 1
ATOM 682 C C . MET A 1 84 ? -3.449 6.572 23.876 1.00 65.12 84 MET A C 1
ATOM 684 O O . MET A 1 84 ? -3.936 7.089 24.877 1.00 65.12 84 MET A O 1
ATOM 688 N N . ASP A 1 85 ? -3.752 5.339 23.493 1.00 55.00 85 ASP A N 1
ATOM 689 C CA . ASP A 1 85 ? -4.722 4.545 24.229 1.00 55.00 85 ASP A CA 1
ATOM 690 C C . ASP A 1 85 ? -4.148 3.733 25.383 1.00 55.00 85 ASP A C 1
ATOM 692 O O . ASP A 1 85 ? -4.870 3.511 26.346 1.00 55.00 85 ASP A O 1
ATOM 696 N N . ILE A 1 86 ? -2.862 3.361 25.388 1.00 63.47 86 ILE A N 1
ATOM 697 C CA . ILE A 1 86 ? -2.231 2.883 26.635 1.00 63.47 86 ILE A CA 1
ATOM 698 C C . ILE A 1 86 ? -2.346 3.968 27.720 1.00 63.47 86 ILE A C 1
ATOM 700 O O . ILE A 1 86 ? -2.544 3.651 28.889 1.00 63.47 86 ILE A O 1
ATOM 704 N N . TYR A 1 87 ? -2.271 5.242 27.322 1.00 60.75 87 TYR A N 1
ATOM 705 C CA . TYR A 1 87 ? -2.471 6.381 28.215 1.00 60.75 87 TYR A CA 1
ATOM 706 C C . TYR A 1 87 ? -3.950 6.724 28.480 1.00 60.75 87 TYR A C 1
ATOM 708 O O . TYR A 1 87 ? -4.247 7.249 29.552 1.00 60.75 87 TYR A O 1
ATOM 716 N N . SER A 1 88 ? -4.879 6.446 27.553 1.00 54.00 88 SER A N 1
ATOM 717 C CA . SER A 1 88 ? -6.321 6.725 27.726 1.00 54.00 88 SER A CA 1
ATOM 718 C C . SER A 1 88 ? -7.050 5.637 28.530 1.00 54.00 88 SER A C 1
ATOM 720 O O . SER A 1 88 ? -8.027 5.916 29.231 1.00 54.00 88 SER A O 1
ATOM 722 N N . ILE A 1 89 ? -6.560 4.395 28.476 1.00 51.28 89 ILE A N 1
ATOM 723 C CA . ILE A 1 89 ? -7.150 3.234 29.138 1.00 51.28 89 ILE A CA 1
ATOM 724 C C . ILE A 1 89 ? -6.654 3.189 30.585 1.00 51.28 89 ILE A C 1
ATOM 726 O O . ILE A 1 89 ? -5.682 2.521 30.933 1.00 51.28 89 ILE A O 1
ATOM 730 N N . GLY A 1 90 ? -7.380 3.868 31.474 1.00 53.00 90 GLY A N 1
ATOM 731 C CA . GLY A 1 90 ? -7.423 3.450 32.875 1.00 53.00 90 GLY A CA 1
ATOM 732 C C . GLY A 1 90 ? -7.883 1.978 32.980 1.00 53.00 90 GLY A C 1
ATOM 733 O O . GLY A 1 90 ? -8.574 1.492 32.081 1.00 53.00 90 GLY A O 1
ATOM 734 N N . PRO A 1 91 ? -7.554 1.246 34.062 1.00 54.62 91 PRO A N 1
ATOM 735 C CA . PRO A 1 91 ? -7.618 -0.226 34.142 1.00 54.62 91 PRO A CA 1
ATOM 736 C C . PRO A 1 91 ? -9.000 -0.905 33.968 1.00 54.62 91 PRO A C 1
ATOM 738 O O . PRO A 1 91 ? -9.099 -2.116 34.150 1.00 54.62 91 PRO A O 1
ATOM 741 N N . PHE A 1 92 ? -10.073 -0.189 33.608 1.00 50.66 92 PHE A N 1
ATOM 742 C CA . PHE A 1 92 ? -11.456 -0.665 33.756 1.00 50.66 92 PHE A CA 1
ATOM 743 C C . PHE A 1 92 ? -12.361 -0.640 32.508 1.00 50.66 92 PHE A C 1
ATOM 745 O O . PHE A 1 92 ? -13.556 -0.884 32.652 1.00 50.66 92 PHE A O 1
ATOM 752 N N . HIS A 1 93 ? -11.876 -0.419 31.279 1.00 50.28 93 HIS A N 1
ATOM 753 C CA . HIS A 1 93 ? -12.725 -0.501 30.064 1.00 50.28 93 HIS A CA 1
ATOM 754 C C . HIS A 1 93 ? -12.135 -1.439 28.995 1.00 50.28 93 HIS A C 1
ATOM 756 O O . HIS A 1 93 ? -11.558 -1.018 27.998 1.00 50.28 93 HIS A O 1
ATOM 762 N N . LEU A 1 94 ? -12.261 -2.752 29.222 1.00 53.62 94 LEU A N 1
ATOM 763 C CA . LEU A 1 94 ? -11.389 -3.756 28.594 1.00 53.62 94 LEU A CA 1
ATOM 764 C C . LEU A 1 94 ? -11.926 -4.479 27.346 1.00 53.62 94 LEU A C 1
ATOM 766 O O . LEU A 1 94 ? -11.133 -5.112 26.651 1.00 53.62 94 LEU A O 1
ATOM 770 N N . ILE A 1 95 ? -13.225 -4.428 27.030 1.00 55.66 95 ILE A N 1
ATOM 771 C CA . ILE A 1 95 ? -13.784 -5.331 25.998 1.00 55.66 95 ILE A CA 1
ATOM 772 C C . ILE A 1 95 ? -14.036 -4.611 24.666 1.00 55.66 95 ILE A C 1
ATOM 774 O O . ILE A 1 95 ? -13.471 -5.003 23.643 1.00 55.66 95 ILE A O 1
ATOM 778 N N . HIS A 1 96 ? -14.814 -3.524 24.653 1.00 52.44 96 HIS A N 1
ATOM 779 C CA . HIS A 1 96 ? -15.141 -2.834 23.396 1.00 52.44 96 HIS A CA 1
ATOM 780 C C . HIS A 1 96 ? -13.962 -2.047 22.803 1.00 52.44 96 HIS A C 1
ATOM 782 O O . HIS A 1 96 ? -13.765 -2.084 21.586 1.00 52.44 96 HIS A O 1
ATOM 788 N N . LEU A 1 97 ? -13.128 -1.411 23.637 1.00 50.66 97 LEU A N 1
ATOM 789 C CA . LEU A 1 97 ? -11.941 -0.690 23.160 1.00 50.66 97 LEU A CA 1
ATOM 790 C C . LEU A 1 97 ? -10.872 -1.637 22.598 1.00 50.66 97 LEU A C 1
ATOM 792 O O . LEU A 1 97 ? -10.247 -1.331 21.587 1.00 50.66 97 LEU A O 1
ATOM 796 N N . ARG A 1 98 ? -10.703 -2.828 23.188 1.00 50.72 98 ARG A N 1
ATOM 797 C CA . ARG A 1 98 ? -9.698 -3.808 22.745 1.00 50.72 98 ARG A CA 1
ATOM 798 C C . ARG A 1 98 ? -9.998 -4.362 21.350 1.00 50.72 98 ARG A C 1
ATOM 800 O O . ARG A 1 98 ? -9.085 -4.521 20.541 1.00 50.72 98 ARG A O 1
ATOM 807 N N . SER A 1 99 ? -11.275 -4.591 21.037 1.00 54.16 99 SER A N 1
ATOM 808 C CA . SER A 1 99 ? -11.687 -5.013 19.693 1.00 54.16 99 SER A CA 1
ATOM 809 C C . SER A 1 99 ? -11.512 -3.888 18.662 1.00 54.16 99 SER A C 1
ATOM 811 O O . SER A 1 99 ? -11.139 -4.149 17.517 1.00 54.16 99 SER A O 1
ATOM 813 N N . TYR A 1 100 ? -11.718 -2.630 19.074 1.00 55.44 100 TYR A N 1
ATOM 814 C CA . TYR A 1 100 ? -11.425 -1.449 18.255 1.00 55.44 100 TYR A CA 1
ATOM 815 C C . TYR A 1 100 ? -9.915 -1.351 17.959 1.00 55.44 100 TYR A C 1
ATOM 817 O O . TYR A 1 100 ? -9.515 -1.192 16.804 1.00 55.44 100 TYR A O 1
ATOM 825 N N . PHE A 1 101 ? -9.077 -1.595 18.968 1.00 52.59 101 PHE A N 1
ATOM 826 C CA . PHE A 1 101 ? -7.614 -1.631 18.878 1.00 52.59 101 PHE A CA 1
ATOM 827 C C . PHE A 1 101 ? -7.075 -2.592 17.841 1.00 52.59 101 PHE A C 1
ATOM 829 O O . PHE A 1 101 ? -6.289 -2.234 16.960 1.00 52.59 101 PHE A O 1
ATOM 836 N N . GLN A 1 102 ? -7.509 -3.841 17.973 1.00 58.12 102 GLN A N 1
ATOM 837 C CA . GLN A 1 102 ? -7.008 -4.918 17.148 1.00 58.12 102 GLN A CA 1
ATOM 838 C C . GLN A 1 102 ? -7.374 -4.659 15.690 1.00 58.12 102 GLN A C 1
ATOM 840 O O . GLN A 1 102 ? -6.553 -4.889 14.810 1.00 58.12 102 GLN A O 1
ATOM 845 N N . SER A 1 103 ? -8.551 -4.074 15.441 1.00 60.72 103 SER A N 1
ATOM 846 C CA . SER A 1 103 ? -8.939 -3.675 14.094 1.00 60.72 103 SER A CA 1
ATOM 847 C C . SER A 1 103 ? -8.038 -2.577 13.519 1.00 60.72 103 SER A C 1
ATOM 849 O O . SER A 1 103 ? -7.624 -2.718 12.379 1.00 60.72 103 SER A O 1
ATOM 851 N N . HIS A 1 104 ? -7.639 -1.551 14.280 1.00 61.78 104 HIS A N 1
ATOM 852 C CA . HIS A 1 104 ? -6.791 -0.459 13.775 1.00 61.78 104 HIS A CA 1
ATOM 853 C C . HIS A 1 104 ? -5.339 -0.852 13.508 1.00 61.78 104 HIS A C 1
ATOM 855 O O . HIS A 1 104 ? -4.795 -0.507 12.459 1.00 61.78 104 HIS A O 1
ATOM 861 N N . ILE A 1 105 ? -4.714 -1.584 14.433 1.00 64.00 105 ILE A N 1
ATOM 862 C CA . ILE A 1 105 ? -3.329 -2.042 14.264 1.00 64.00 105 ILE A CA 1
ATOM 863 C C . ILE A 1 105 ? -3.254 -3.059 13.125 1.00 64.00 105 ILE A C 1
ATOM 865 O O . ILE A 1 105 ? -2.384 -2.949 12.264 1.00 64.00 105 ILE A O 1
ATOM 869 N N . LEU A 1 106 ? -4.191 -4.014 13.077 1.00 65.56 106 LEU A N 1
ATOM 870 C CA . LEU A 1 106 ? -4.243 -5.000 11.998 1.00 65.56 106 LEU A CA 1
ATOM 871 C C . LEU A 1 106 ? -4.429 -4.308 10.646 1.00 65.56 106 LEU A C 1
ATOM 873 O O . LEU A 1 106 ? -3.735 -4.629 9.692 1.00 65.56 106 LEU A O 1
ATOM 877 N N . VAL A 1 107 ? -5.296 -3.299 10.588 1.00 64.38 107 VAL A N 1
ATOM 878 C CA . VAL A 1 107 ? -5.488 -2.450 9.412 1.00 64.38 107 VAL A CA 1
ATOM 879 C C . VAL A 1 107 ? -4.207 -1.727 9.000 1.00 64.38 107 VAL A C 1
ATOM 881 O O . VAL A 1 107 ? -3.847 -1.765 7.826 1.00 64.38 107 VAL A O 1
ATOM 884 N N . GLY A 1 108 ? -3.510 -1.087 9.940 1.00 65.94 108 GLY A N 1
ATOM 885 C CA . GLY A 1 108 ? -2.276 -0.360 9.658 1.00 65.94 108 GLY A CA 1
ATOM 886 C C . GLY A 1 108 ? -1.192 -1.286 9.110 1.00 65.94 108 GLY A C 1
ATOM 887 O O . GLY A 1 108 ? -0.581 -0.995 8.081 1.00 65.94 108 GLY A O 1
ATOM 888 N N . ILE A 1 109 ? -1.037 -2.461 9.721 1.00 69.62 109 ILE A N 1
ATOM 889 C CA . ILE A 1 109 ? -0.102 -3.500 9.274 1.00 69.62 109 ILE A CA 1
ATOM 890 C C . ILE A 1 109 ? -0.511 -4.069 7.909 1.00 69.62 109 ILE A C 1
ATOM 892 O O . ILE A 1 109 ? 0.331 -4.203 7.023 1.00 69.62 109 ILE A O 1
ATOM 896 N N . CYS A 1 110 ? -1.794 -4.348 7.681 1.00 69.00 110 CYS A N 1
ATOM 897 C CA . CYS A 1 110 ? -2.282 -4.793 6.375 1.00 69.00 110 CYS A CA 1
ATOM 898 C C . CYS A 1 110 ? -2.089 -3.719 5.296 1.00 69.00 110 CYS A C 1
ATOM 900 O O . CYS A 1 110 ? -1.803 -4.056 4.149 1.00 69.00 110 CYS A O 1
ATOM 902 N N . SER A 1 111 ? -2.186 -2.436 5.653 1.00 68.25 111 SER A N 1
ATOM 903 C CA . SER A 1 111 ? -1.951 -1.327 4.727 1.00 68.25 111 SER A CA 1
ATOM 904 C C . SER A 1 111 ? -0.479 -1.164 4.343 1.00 68.25 111 SER A C 1
ATOM 906 O O . SER A 1 111 ? -0.209 -0.660 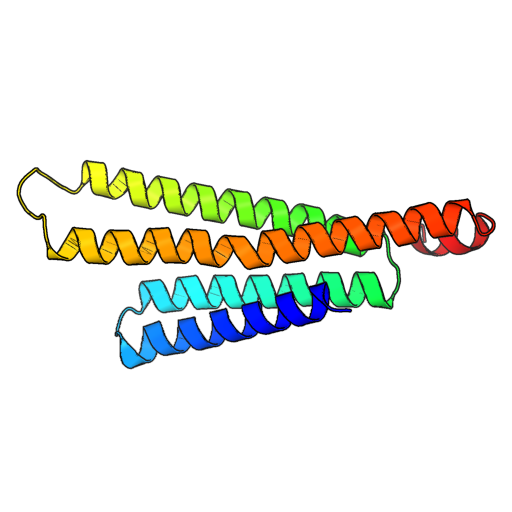3.260 1.00 68.25 111 SER A O 1
ATOM 908 N N . LEU A 1 112 ? 0.466 -1.638 5.169 1.00 71.81 112 LEU A N 1
ATOM 909 C CA . LEU A 1 112 ? 1.909 -1.617 4.894 1.00 71.81 112 LEU A CA 1
ATOM 910 C C . LEU A 1 112 ? 2.324 -2.617 3.805 1.00 71.81 112 LEU A C 1
ATOM 912 O O . LEU A 1 112 ? 3.223 -2.331 3.014 1.00 71.81 112 LEU A O 1
ATOM 916 N N . VAL A 1 113 ? 1.658 -3.771 3.739 1.00 73.94 113 VAL A N 1
ATOM 917 C CA . VAL A 1 113 ? 1.955 -4.854 2.785 1.00 73.94 113 VAL A CA 1
ATOM 918 C C . VAL A 1 113 ? 2.040 -4.372 1.325 1.00 73.94 113 VAL A C 1
ATOM 920 O O . VAL A 1 113 ? 3.065 -4.630 0.689 1.00 73.94 113 VAL A O 1
ATOM 923 N N . PRO A 1 114 ? 1.046 -3.656 0.765 1.00 69.81 114 PRO A N 1
ATOM 924 C CA . PRO A 1 114 ? 1.128 -3.151 -0.608 1.00 69.81 114 PRO A CA 1
ATOM 925 C C . PRO A 1 114 ? 2.303 -2.201 -0.842 1.00 69.81 114 PRO A C 1
ATOM 927 O O . PRO A 1 114 ? 2.944 -2.313 -1.882 1.00 69.81 114 PRO A O 1
ATOM 930 N N . PHE A 1 115 ? 2.653 -1.335 0.117 1.00 73.94 115 PHE A N 1
ATOM 931 C CA . PHE A 1 115 ? 3.822 -0.462 -0.037 1.00 73.94 115 PHE A CA 1
ATOM 932 C C . PHE A 1 115 ? 5.122 -1.267 -0.096 1.00 73.94 115 PHE A C 1
ATOM 934 O O . PHE A 1 115 ? 5.998 -0.950 -0.893 1.00 73.94 115 PHE A O 1
ATOM 941 N N . ILE A 1 116 ? 5.244 -2.334 0.700 1.00 76.50 116 ILE A N 1
ATOM 942 C CA . ILE A 1 116 ? 6.415 -3.225 0.676 1.00 76.50 116 ILE A CA 1
ATOM 943 C C . ILE A 1 116 ? 6.501 -3.973 -0.662 1.00 76.50 116 ILE A C 1
ATOM 945 O O . ILE A 1 116 ? 7.586 -4.107 -1.235 1.00 76.50 116 ILE A O 1
ATOM 949 N N . ILE A 1 117 ? 5.366 -4.442 -1.187 1.00 77.62 117 ILE A N 1
ATOM 950 C CA . ILE A 1 117 ? 5.309 -5.111 -2.494 1.00 77.62 117 ILE A CA 1
ATOM 951 C C . ILE A 1 117 ? 5.714 -4.140 -3.608 1.00 77.62 117 ILE A C 1
ATOM 953 O O . ILE A 1 117 ? 6.577 -4.484 -4.421 1.00 77.62 117 ILE A O 1
ATOM 957 N N . GLY A 1 118 ? 5.151 -2.929 -3.616 1.00 71.12 118 GLY A N 1
ATOM 958 C CA . GLY A 1 118 ? 5.485 -1.880 -4.578 1.00 71.12 118 GLY A CA 1
ATOM 959 C C . GLY A 1 118 ? 6.945 -1.451 -4.508 1.00 71.12 118 GLY A C 1
ATOM 960 O O . GLY A 1 118 ? 7.622 -1.338 -5.530 1.00 71.12 118 GLY A O 1
ATOM 961 N N . PHE A 1 119 ? 7.480 -1.318 -3.295 1.00 74.81 119 PHE A N 1
ATOM 962 C CA . PHE A 1 119 ? 8.891 -1.039 -3.045 1.00 74.81 119 PHE A CA 1
ATOM 963 C C . PHE A 1 119 ? 9.803 -2.115 -3.647 1.00 74.81 119 PHE A C 1
ATOM 965 O O . PHE A 1 119 ? 10.745 -1.808 -4.382 1.00 74.81 119 PHE A O 1
ATOM 972 N N . ASN A 1 120 ? 9.496 -3.391 -3.399 1.00 78.94 120 ASN A N 1
ATOM 973 C CA . ASN A 1 120 ? 10.281 -4.503 -3.927 1.00 78.94 120 ASN A CA 1
ATOM 974 C C . ASN A 1 120 ? 10.174 -4.598 -5.462 1.00 78.94 120 ASN A C 1
ATOM 976 O O . ASN A 1 120 ? 11.164 -4.856 -6.152 1.00 78.94 120 ASN A O 1
ATOM 980 N N . ALA A 1 121 ? 8.988 -4.330 -6.020 1.00 73.06 121 ALA A N 1
ATOM 981 C CA . ALA A 1 121 ? 8.785 -4.260 -7.463 1.00 73.06 121 ALA A CA 1
ATOM 982 C C . ALA A 1 121 ? 9.624 -3.135 -8.090 1.00 73.06 121 ALA A C 1
ATOM 984 O O . ALA A 1 121 ? 10.373 -3.395 -9.036 1.00 73.06 121 ALA A O 1
ATOM 985 N N . SER A 1 122 ? 9.569 -1.921 -7.530 1.00 75.56 122 SER A N 1
ATOM 986 C CA . SER A 1 122 ? 10.415 -0.793 -7.938 1.00 75.56 122 SER A CA 1
ATOM 987 C C . SER A 1 122 ? 11.890 -1.145 -7.917 1.00 75.56 122 SER A C 1
ATOM 989 O O . SER A 1 122 ? 12.583 -0.895 -8.900 1.00 75.56 122 SER A O 1
ATOM 991 N N . TRP A 1 123 ? 12.368 -1.741 -6.824 1.00 75.94 123 TRP A N 1
ATOM 992 C CA . TRP A 1 123 ? 13.774 -2.098 -6.678 1.00 75.94 123 TRP A CA 1
ATOM 993 C C . TRP A 1 123 ? 14.231 -3.066 -7.767 1.00 75.94 123 TRP A C 1
ATOM 995 O O . TRP A 1 123 ? 15.257 -2.845 -8.413 1.00 75.94 123 TRP A O 1
ATOM 1005 N N . ARG A 1 124 ? 13.434 -4.109 -8.029 1.00 79.25 124 ARG A N 1
ATOM 1006 C CA . ARG A 1 124 ? 13.710 -5.060 -9.110 1.00 79.25 124 ARG A CA 1
ATOM 1007 C C . ARG A 1 124 ? 13.753 -4.377 -10.471 1.00 79.25 124 ARG A C 1
ATOM 1009 O O . ARG A 1 124 ? 14.675 -4.637 -11.241 1.00 79.25 124 ARG A O 1
ATOM 1016 N N . PHE A 1 125 ? 12.785 -3.516 -10.781 1.00 75.38 125 PHE A N 1
ATOM 1017 C CA . PHE A 1 125 ? 12.763 -2.817 -12.068 1.00 75.38 125 PHE A CA 1
ATOM 1018 C C . PHE A 1 125 ? 13.930 -1.847 -12.221 1.00 75.38 125 PHE A C 1
ATOM 1020 O O . PHE A 1 125 ? 14.559 -1.829 -13.278 1.00 7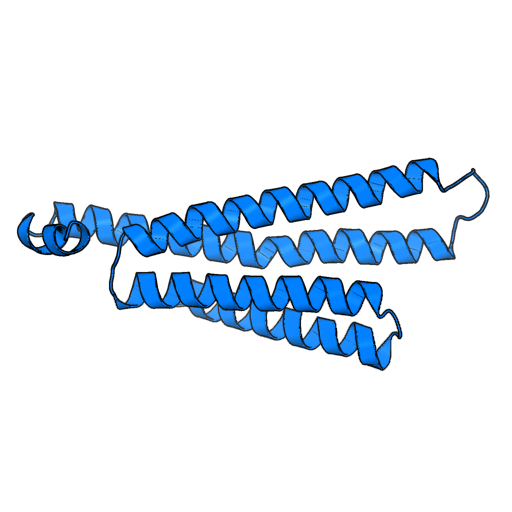5.38 125 PHE A O 1
ATOM 1027 N N . TYR A 1 126 ? 14.264 -1.108 -11.165 1.00 73.69 126 TYR A N 1
ATOM 1028 C CA . TYR A 1 126 ? 15.417 -0.218 -11.142 1.00 73.69 126 TYR A CA 1
ATOM 1029 C C . TYR A 1 126 ? 16.716 -0.983 -11.422 1.00 73.69 126 TYR A C 1
ATOM 1031 O O . TYR A 1 126 ? 17.494 -0.579 -12.287 1.00 73.69 126 TYR A O 1
ATOM 1039 N N . TRP A 1 127 ? 16.922 -2.132 -10.770 1.00 75.75 127 TRP A N 1
ATOM 1040 C CA . TRP A 1 127 ? 18.090 -2.985 -11.010 1.00 75.75 127 TRP A CA 1
ATOM 1041 C C . TRP A 1 127 ? 18.147 -3.529 -12.437 1.00 75.75 127 TRP A C 1
ATOM 1043 O O . TRP A 1 127 ? 19.206 -3.505 -13.058 1.00 75.75 127 TRP A O 1
ATOM 1053 N N . VAL A 1 128 ? 17.017 -3.992 -12.978 1.00 77.81 128 VAL A N 1
ATOM 1054 C CA . VAL A 1 128 ? 16.949 -4.511 -14.354 1.00 77.81 128 VAL A CA 1
ATOM 1055 C C . VAL A 1 128 ? 17.267 -3.419 -15.376 1.00 77.81 128 VAL A C 1
ATOM 1057 O O . VAL A 1 128 ? 18.002 -3.677 -16.326 1.00 77.81 128 VAL A O 1
ATOM 1060 N N . ILE A 1 129 ? 16.757 -2.201 -15.183 1.00 73.19 129 ILE A N 1
ATOM 1061 C CA . ILE A 1 129 ? 17.036 -1.067 -16.075 1.00 73.19 129 ILE A CA 1
ATOM 1062 C C . ILE A 1 129 ? 18.509 -0.654 -15.963 1.00 73.19 129 ILE A C 1
ATOM 1064 O O . ILE A 1 129 ? 19.188 -0.534 -16.982 1.00 73.19 129 ILE A O 1
ATOM 1068 N N . THR A 1 130 ? 19.028 -0.529 -14.740 1.00 69.12 130 THR A N 1
ATOM 1069 C CA . THR A 1 130 ? 20.417 -0.110 -14.493 1.00 69.12 130 THR A CA 1
ATOM 1070 C C . THR A 1 130 ? 21.421 -1.129 -15.045 1.00 69.12 130 THR A C 1
ATOM 1072 O O . THR A 1 130 ? 22.317 -0.757 -15.801 1.00 69.12 130 THR A O 1
ATOM 1075 N N . ASN A 1 131 ? 21.242 -2.428 -14.772 1.00 68.56 131 ASN A N 1
ATOM 1076 C CA . ASN A 1 131 ? 22.103 -3.480 -15.330 1.00 68.56 131 ASN A CA 1
ATOM 1077 C C . ASN A 1 131 ? 21.923 -3.653 -16.842 1.00 68.56 131 ASN A C 1
ATOM 1079 O O . ASN A 1 131 ? 22.887 -3.929 -17.555 1.00 68.56 131 ASN A O 1
ATOM 1083 N N . GLY A 1 132 ? 20.702 -3.474 -17.349 1.00 60.44 132 GLY A N 1
ATOM 1084 C CA . GLY A 1 132 ? 20.426 -3.493 -18.784 1.00 60.44 132 GLY A CA 1
ATOM 1085 C C . GLY A 1 132 ? 21.174 -2.389 -19.536 1.00 60.44 132 GLY A C 1
ATOM 1086 O O . GLY A 1 132 ? 21.696 -2.642 -20.621 1.00 60.44 132 GLY A O 1
ATOM 1087 N N . CYS A 1 133 ? 21.292 -1.199 -18.939 1.00 57.22 133 CYS A N 1
ATOM 1088 C CA . CYS A 1 133 ? 22.101 -0.100 -19.469 1.00 57.22 133 CYS A CA 1
ATOM 1089 C C . CYS A 1 133 ? 23.612 -0.368 -19.417 1.00 57.22 133 CYS A C 1
ATOM 1091 O O . CYS A 1 133 ? 24.341 0.109 -20.283 1.00 57.22 133 CYS A O 1
ATOM 1093 N N . ILE A 1 134 ? 24.101 -1.120 -18.426 1.00 56.06 134 ILE A N 1
ATOM 1094 C CA . ILE A 1 134 ? 25.523 -1.491 -18.353 1.00 56.06 134 ILE A CA 1
ATOM 1095 C C . ILE A 1 134 ? 25.892 -2.441 -19.506 1.00 56.06 134 ILE A C 1
ATOM 1097 O O . ILE A 1 134 ? 26.968 -2.306 -20.081 1.00 56.06 134 ILE A O 1
ATOM 1101 N N . ASN A 1 135 ? 24.981 -3.341 -19.901 1.00 53.94 135 ASN A N 1
ATOM 1102 C CA . ASN A 1 135 ? 25.219 -4.322 -20.970 1.00 53.94 135 ASN A CA 1
ATOM 1103 C C . ASN A 1 135 ? 24.911 -3.831 -22.396 1.00 53.94 135 ASN A C 1
ATOM 1105 O O . ASN A 1 135 ? 25.371 -4.439 -23.361 1.00 53.94 135 ASN A O 1
ATOM 1109 N N . ARG A 1 136 ? 24.135 -2.756 -22.573 1.00 47.75 136 ARG A N 1
ATOM 1110 C CA . ARG A 1 136 ? 23.878 -2.149 -23.889 1.00 47.75 136 ARG A CA 1
ATOM 1111 C C . ARG A 1 136 ? 24.366 -0.710 -23.877 1.00 47.75 136 ARG A C 1
ATOM 1113 O O . ARG A 1 136 ? 23.674 0.139 -23.338 1.00 47.75 136 ARG A O 1
ATOM 1120 N N . ASN A 1 137 ? 25.544 -0.480 -24.467 1.00 47.34 137 ASN A N 1
ATOM 1121 C CA . ASN A 1 137 ? 26.140 0.808 -24.855 1.00 47.34 137 ASN A CA 1
ATOM 1122 C C . ASN A 1 137 ? 25.471 2.070 -24.265 1.00 47.34 137 ASN A C 1
ATOM 1124 O O . ASN A 1 137 ? 24.352 2.420 -24.641 1.00 47.34 137 ASN A O 1
ATOM 1128 N N . ARG A 1 138 ? 26.227 2.797 -23.424 1.00 50.38 138 ARG A N 1
ATOM 1129 C CA . ARG A 1 138 ? 25.863 3.975 -22.596 1.00 50.38 138 ARG A CA 1
ATOM 1130 C C . ARG A 1 138 ? 24.905 5.020 -23.203 1.00 50.38 138 ARG A C 1
ATOM 1132 O O . ARG A 1 138 ? 24.292 5.768 -22.446 1.00 50.38 138 ARG A O 1
ATOM 1139 N N . ASN A 1 139 ? 24.742 5.077 -24.521 1.00 47.84 139 ASN A N 1
ATOM 1140 C CA . ASN A 1 139 ? 23.934 6.075 -25.220 1.00 47.84 139 ASN A CA 1
ATOM 1141 C C . ASN A 1 139 ? 22.422 5.969 -24.952 1.00 47.84 139 ASN A C 1
ATOM 1143 O O . ASN A 1 139 ? 21.745 6.988 -25.010 1.00 47.84 139 ASN A O 1
ATOM 1147 N N . PHE A 1 140 ? 21.882 4.798 -24.588 1.00 47.19 140 PHE A N 1
ATOM 1148 C CA . PHE A 1 140 ? 20.453 4.697 -24.237 1.00 47.19 140 PHE A CA 1
ATOM 1149 C C . PHE A 1 140 ? 20.126 5.198 -22.823 1.00 47.19 140 PHE A C 1
ATO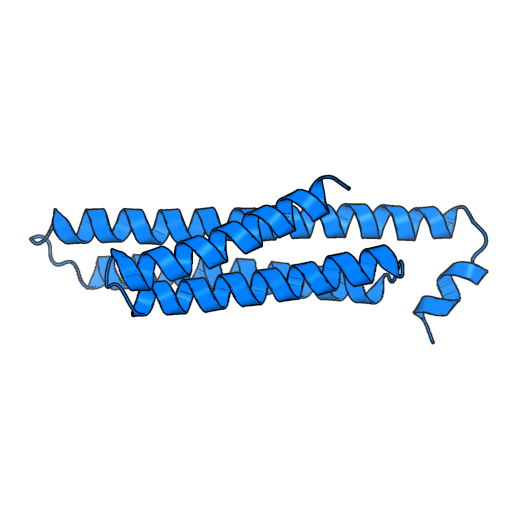M 1151 O O . PHE A 1 140 ? 18.994 5.593 -22.567 1.00 47.19 140 PHE A O 1
ATOM 1158 N N . CYS A 1 141 ? 21.106 5.235 -21.914 1.00 49.38 141 CYS A N 1
ATOM 1159 C CA . CYS A 1 141 ? 20.892 5.719 -20.546 1.00 49.38 141 CYS A CA 1
ATOM 1160 C C . CYS A 1 141 ? 21.005 7.253 -20.418 1.00 49.38 141 CYS A C 1
ATOM 1162 O O . CYS A 1 141 ? 20.705 7.809 -19.366 1.00 49.38 141 CYS A O 1
ATOM 1164 N N . LEU A 1 142 ? 21.433 7.954 -21.477 1.00 47.47 142 LEU A N 1
ATOM 1165 C CA . LEU A 1 142 ? 21.573 9.416 -21.483 1.00 47.47 142 LEU A CA 1
ATOM 1166 C C . LEU A 1 142 ? 20.242 10.165 -21.631 1.00 47.47 142 LEU A C 1
ATOM 1168 O O . LEU A 1 142 ? 20.175 11.320 -21.222 1.00 47.47 142 LEU A O 1
ATOM 1172 N N . GLN A 1 143 ? 19.176 9.527 -22.129 1.00 47.66 143 GLN A N 1
ATOM 1173 C CA . GLN A 1 143 ? 17.850 10.161 -22.158 1.00 47.66 143 GLN A CA 1
ATOM 1174 C C . GLN A 1 143 ? 17.233 10.361 -20.764 1.00 47.66 143 GLN A C 1
ATOM 1176 O O . GLN A 1 143 ? 16.330 11.171 -20.632 1.00 47.66 143 GLN A O 1
ATOM 1181 N N . ASP A 1 144 ? 17.742 9.695 -19.724 1.00 46.28 144 ASP A N 1
ATOM 1182 C CA . ASP A 1 144 ? 17.314 9.916 -18.332 1.00 46.28 144 ASP A CA 1
ATOM 1183 C C . ASP A 1 144 ? 18.026 11.122 -17.668 1.00 46.28 144 ASP A C 1
ATOM 1185 O O . ASP A 1 144 ? 17.793 11.403 -16.492 1.00 46.28 144 ASP A O 1
ATOM 1189 N N . LYS A 1 145 ? 18.928 11.819 -18.381 1.00 45.22 145 LYS A N 1
ATOM 1190 C CA . LYS A 1 145 ? 19.690 12.977 -17.866 1.00 45.22 145 LYS A CA 1
ATOM 1191 C C . LYS A 1 145 ? 19.328 14.327 -18.497 1.00 45.22 145 LYS A C 1
ATOM 1193 O O . LYS A 1 145 ? 19.920 15.323 -18.081 1.00 45.22 145 LYS A O 1
ATOM 1198 N N . LEU A 1 146 ? 18.427 14.362 -19.479 1.00 37.38 146 LEU A N 1
ATOM 1199 C CA . LEU A 1 146 ? 17.958 15.595 -20.125 1.00 37.38 146 LEU A CA 1
ATOM 1200 C C . LEU A 1 146 ? 16.562 15.957 -19.618 1.00 37.38 146 LEU A C 1
ATOM 1202 O O . LEU A 1 146 ? 16.338 17.160 -19.377 1.00 37.38 146 LEU A O 1
#

pLDDT: mean 70.04, std 11.56, range [37.38, 85.69]

Radius of gyration: 19.2 Å; chains: 1; bounding box: 48×25×59 Å

Foldseek 3Di:
DVLLVVLVVLLVVLLVVLVCCVPPVVPPVSSVVSNVLSVLSVVLSVLLVCCLVVVALVSLVVSLVSLVVVLVVLVVVLVVVVVVVVVVDDPPDPDPVVVVNVVSNVVSVSSNVSSVSSNVSSVVSSVCSVVVCVVPDVPVVCVNVD